Protein AF-A0A4Z1GSB2-F1 (afdb_monomer)

Secondary structure (DSSP, 8-state):
----EEEEEEETTEEEEEEE-S---TTTSSHHHHHHHHT--HHHHHHHHHHHHT-----TTPPPPHHHHHHHHHTT-S---S--------

Nearest PDB structures (foldseek):
  8i9p-assembly1_LT  TM=2.874E-01  e=8.245E+00  Thermochaetoides thermophila DSM 1495
  5juo-assembly1_Y  TM=2.588E-01  e=7.248E+00  Saccharomyces cerevisiae
  6gaw-assembly1_Bf  TM=1.929E-01  e=8.245E+00  Sus scrofa

Foldseek 3Di:
DADWDWDWDCDPPDIDIDTGPHHDDPVPVCPVVVVVVVPDDPVVVVVVVVVVVVDDDDDPPDDDPPVVVVVCVVVVVDDPPPDPDDPPDD

Solvent-accessible surface area (backbone atoms only — not comparable to full-atom values): 5870 Å² total; per-residue (Å²): 138,54,53,57,35,76,47,74,46,74,57,92,90,45,80,46,75,45,83,39,78,52,50,46,45,76,78,63,61,45,43,66,56,53,52,51,61,72,67,51,52,81,78,47,49,58,55,51,52,53,52,60,72,71,54,82,85,73,63,91,84,59,83,74,56,67,69,58,54,50,52,41,42,75,71,62,74,49,71,85,71,90,63,95,66,75,90,81,76,133

Mean predicted aligned error: 13.02 Å

Organism: NCBI:txid278943

pLDDT: mean 73.19, std 14.92, range [30.08, 92.81]

Structure (mmCIF, N/CA/C/O backbone):
data_AF-A0A4Z1GSB2-F1
#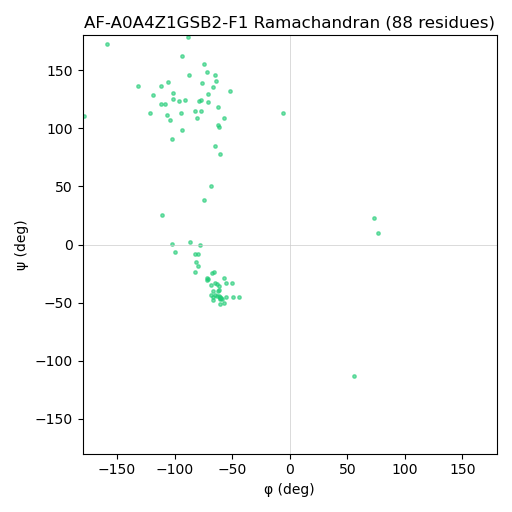
_entry.id   AF-A0A4Z1GSB2-F1
#
loop_
_atom_site.group_PDB
_atom_site.id
_atom_site.type_symbol
_atom_site.label_atom_id
_atom_site.label_alt_id
_atom_site.label_comp_id
_atom_site.label_asym_id
_atom_site.label_entity_id
_atom_site.label_seq_id
_atom_site.pdbx_PDB_ins_code
_atom_site.Cartn_x
_atom_site.Cartn_y
_atom_site.Cartn_z
_atom_site.occupancy
_atom_site.B_iso_or_equiv
_atom_site.auth_seq_id
_atom_site.auth_comp_id
_atom_site.auth_asym_id
_atom_site.auth_atom_id
_atom_site.pdbx_PDB_model_num
ATOM 1 N N . MET A 1 1 ? 20.921 -0.118 -1.639 1.00 52.44 1 MET A N 1
ATOM 2 C CA . MET A 1 1 ? 21.121 -0.887 -0.394 1.00 52.44 1 MET A CA 1
ATOM 3 C C . MET A 1 1 ? 20.145 -0.334 0.629 1.00 52.44 1 MET A C 1
ATOM 5 O O . MET A 1 1 ? 20.324 0.803 1.038 1.00 52.44 1 MET A O 1
ATOM 9 N N . GLY A 1 2 ? 19.058 -1.054 0.908 1.00 63.81 2 GLY A N 1
ATOM 10 C CA . GLY A 1 2 ? 18.084 -0.682 1.941 1.00 63.81 2 GLY A CA 1
ATOM 11 C C . GLY A 1 2 ? 18.416 -1.361 3.268 1.00 63.81 2 GLY A C 1
ATOM 12 O O . GLY A 1 2 ? 19.162 -2.339 3.277 1.00 63.81 2 GLY A O 1
ATOM 13 N N . THR A 1 3 ? 17.876 -0.861 4.379 1.00 70.00 3 THR A N 1
ATOM 14 C CA . THR A 1 3 ? 18.058 -1.511 5.688 1.00 70.00 3 THR A CA 1
ATOM 15 C C . THR A 1 3 ? 17.048 -2.639 5.832 1.00 70.00 3 THR A C 1
ATOM 17 O O . THR A 1 3 ? 15.857 -2.364 5.896 1.00 70.00 3 THR A O 1
ATOM 20 N N . SER A 1 4 ? 17.488 -3.894 5.913 1.00 75.12 4 SER A N 1
ATOM 21 C CA . SER A 1 4 ? 16.585 -5.009 6.225 1.00 75.12 4 SER A CA 1
ATOM 22 C C . SER A 1 4 ? 16.015 -4.875 7.639 1.00 75.12 4 SER A C 1
ATOM 24 O O . SER A 1 4 ? 16.730 -4.444 8.547 1.00 75.12 4 SER A O 1
ATOM 26 N N . GLY A 1 5 ? 14.775 -5.300 7.862 1.00 77.06 5 GLY A N 1
ATOM 27 C CA . GLY A 1 5 ? 14.126 -5.167 9.164 1.00 77.06 5 GLY A CA 1
ATOM 28 C C . GLY A 1 5 ? 12.962 -6.127 9.372 1.00 77.06 5 GLY A C 1
ATOM 29 O O . GLY A 1 5 ? 12.541 -6.846 8.470 1.00 77.06 5 GLY A O 1
ATOM 30 N N . ILE A 1 6 ? 12.441 -6.147 10.598 1.00 78.19 6 ILE A N 1
ATOM 31 C CA . ILE A 1 6 ? 11.224 -6.888 10.940 1.00 78.19 6 ILE A CA 1
ATOM 32 C C . ILE A 1 6 ? 10.053 -5.916 10.876 1.00 78.19 6 ILE A C 1
ATOM 34 O O . ILE A 1 6 ? 10.043 -4.906 11.578 1.00 78.19 6 ILE A O 1
ATOM 38 N N . ILE A 1 7 ? 9.052 -6.248 10.067 1.00 74.12 7 ILE A N 1
ATOM 39 C CA . ILE A 1 7 ? 7.803 -5.498 9.985 1.00 74.12 7 ILE A CA 1
ATOM 40 C C . ILE A 1 7 ? 6.751 -6.251 10.781 1.00 74.12 7 ILE A C 1
ATOM 42 O O . ILE A 1 7 ? 6.512 -7.436 10.544 1.00 74.12 7 ILE A O 1
ATOM 46 N N . VAL A 1 8 ? 6.117 -5.566 11.727 1.00 73.25 8 VAL A N 1
ATOM 47 C CA . VAL A 1 8 ? 5.032 -6.128 12.530 1.00 73.25 8 VAL A CA 1
ATOM 48 C C . VAL A 1 8 ? 3.738 -5.422 12.164 1.00 73.25 8 VAL A C 1
ATOM 50 O O . VAL A 1 8 ? 3.611 -4.212 12.328 1.00 73.25 8 VAL A O 1
ATOM 53 N N . PHE A 1 9 ? 2.764 -6.193 11.698 1.00 74.38 9 PHE A N 1
ATOM 54 C CA . PHE A 1 9 ? 1.416 -5.732 11.409 1.00 74.38 9 PHE A CA 1
ATOM 55 C C . PHE A 1 9 ? 0.462 -6.241 12.488 1.00 74.38 9 PHE A C 1
ATOM 57 O O . PHE A 1 9 ? 0.547 -7.394 12.921 1.00 74.38 9 PHE A O 1
ATOM 64 N N . VAL A 1 10 ? -0.470 -5.387 12.907 1.00 77.25 10 VAL A N 1
ATOM 65 C CA . VAL A 1 10 ? -1.617 -5.789 13.725 1.00 77.25 10 VAL A CA 1
ATOM 66 C C . VAL A 1 10 ? -2.826 -5.822 12.804 1.00 77.25 10 VAL A C 1
ATOM 68 O O . VAL A 1 10 ? -3.300 -4.779 12.360 1.00 77.25 10 VAL A O 1
ATOM 71 N N . LEU A 1 11 ? -3.279 -7.026 12.472 1.00 73.50 11 LEU A N 1
ATOM 72 C CA . LEU A 1 11 ? -4.475 -7.251 11.673 1.00 73.50 11 LEU A CA 1
ATOM 73 C C . LEU A 1 11 ? -5.550 -7.765 12.622 1.00 73.50 11 LEU A C 1
ATOM 75 O O . LEU A 1 11 ? -5.422 -8.859 13.174 1.00 73.50 11 LEU A O 1
ATOM 79 N N . GLU A 1 12 ? -6.573 -6.942 12.847 1.00 76.94 12 GLU A N 1
ATOM 80 C CA . GLU A 1 12 ? -7.608 -7.185 13.856 1.00 76.94 12 GLU A CA 1
ATOM 81 C C . GLU A 1 12 ? -6.998 -7.387 15.258 1.00 76.94 12 GLU A C 1
ATOM 83 O O . GLU A 1 12 ? -6.425 -6.460 15.828 1.00 76.94 12 GLU A O 1
ATOM 88 N N . THR A 1 13 ? -7.097 -8.598 15.816 1.00 80.31 13 THR A N 1
ATOM 89 C CA . THR A 1 13 ? -6.516 -8.994 17.110 1.00 80.31 13 THR A CA 1
ATOM 90 C C . THR A 1 13 ? -5.239 -9.826 16.966 1.00 80.31 13 THR A C 1
ATOM 92 O O . THR A 1 13 ? -4.636 -10.212 17.968 1.00 80.31 13 THR A O 1
ATOM 95 N N . GLN A 1 14 ? -4.786 -10.090 15.737 1.00 76.75 14 GLN A N 1
ATOM 96 C CA . GLN A 1 14 ? -3.600 -10.897 15.468 1.00 76.75 14 GLN A CA 1
ATOM 97 C C . GLN A 1 14 ? -2.389 -10.024 15.142 1.00 76.75 14 GLN A C 1
ATOM 99 O O . GLN A 1 14 ? -2.427 -9.152 14.274 1.00 76.75 14 GLN A O 1
ATOM 104 N N . ARG A 1 15 ? -1.269 -10.308 15.811 1.00 81.00 15 ARG A N 1
ATOM 105 C CA . ARG A 1 15 ? 0.039 -9.742 15.465 1.00 81.00 15 ARG A CA 1
ATOM 106 C C . ARG A 1 15 ? 0.736 -10.678 14.490 1.00 81.00 15 ARG A C 1
ATOM 108 O O . ARG A 1 15 ? 0.924 -11.852 14.797 1.00 81.00 15 ARG A O 1
ATOM 115 N N . ARG A 1 16 ? 1.132 -10.160 13.330 1.00 81.31 16 ARG A N 1
ATOM 116 C CA . ARG A 1 16 ? 1.937 -10.881 12.339 1.00 81.31 16 ARG A CA 1
ATOM 117 C C . ARG A 1 16 ? 3.249 -10.143 12.144 1.00 81.31 16 ARG A C 1
ATOM 119 O O . ARG A 1 16 ? 3.240 -8.941 11.909 1.00 81.31 16 ARG A O 1
ATOM 126 N N . ALA A 1 17 ? 4.360 -10.858 12.254 1.00 79.75 17 ALA A N 1
ATOM 127 C CA . ALA A 1 17 ? 5.690 -10.324 12.001 1.00 79.75 17 ALA A CA 1
ATOM 128 C C . ALA A 1 17 ? 6.265 -10.982 10.747 1.00 79.75 17 ALA A C 1
ATOM 130 O O . ALA A 1 17 ? 6.142 -12.194 10.578 1.00 79.75 17 ALA A O 1
ATOM 131 N N . VAL A 1 18 ? 6.881 -10.187 9.878 1.00 77.62 18 VAL A N 1
ATOM 132 C CA . VAL A 1 18 ? 7.532 -10.655 8.653 1.00 77.62 18 VAL A CA 1
ATOM 133 C C . VAL A 1 18 ? 8.915 -10.023 8.576 1.00 77.62 18 VAL A C 1
ATOM 135 O O . VAL A 1 18 ? 9.078 -8.833 8.850 1.00 77.62 18 VAL A O 1
ATOM 138 N N . TYR A 1 19 ? 9.919 -10.819 8.220 1.00 77.94 19 TYR A N 1
ATOM 139 C CA . TYR A 1 19 ? 11.245 -10.302 7.904 1.00 77.94 19 TYR A CA 1
ATOM 140 C C . TYR A 1 19 ? 11.240 -9.733 6.480 1.00 77.94 19 TYR A C 1
ATOM 142 O O . TYR A 1 19 ? 10.887 -10.435 5.535 1.00 77.94 19 TYR A O 1
ATOM 150 N N . SER A 1 20 ? 11.617 -8.464 6.337 1.00 73.81 20 SER A N 1
ATOM 151 C CA . SER A 1 20 ? 11.752 -7.777 5.056 1.00 73.81 20 SER A CA 1
ATOM 152 C C . SER A 1 20 ? 13.226 -7.563 4.750 1.00 73.81 20 SER A C 1
ATOM 154 O O . SER A 1 20 ? 13.956 -6.917 5.505 1.00 73.81 20 SER A O 1
ATOM 156 N N . HIS A 1 21 ? 13.660 -8.108 3.618 1.00 68.75 21 HIS A N 1
ATOM 157 C CA . HIS A 1 21 ? 15.030 -7.953 3.144 1.00 68.75 21 HIS A CA 1
ATOM 158 C C . HIS A 1 21 ? 15.258 -6.614 2.417 1.00 68.75 21 HIS A C 1
ATOM 160 O O . HIS A 1 21 ? 16.395 -6.185 2.234 1.00 68.75 21 HIS A O 1
ATOM 166 N N . PHE A 1 22 ? 14.174 -5.933 2.038 1.00 66.94 22 PHE A N 1
ATOM 167 C CA . PHE A 1 22 ? 14.195 -4.627 1.382 1.00 66.94 22 PHE A CA 1
ATOM 168 C C . PHE A 1 22 ? 14.203 -3.476 2.400 1.00 66.94 22 PHE A C 1
ATOM 170 O O . PHE A 1 22 ? 14.183 -3.701 3.611 1.00 66.94 22 PHE A O 1
ATOM 177 N N . ASP A 1 23 ? 14.250 -2.233 1.908 1.00 70.94 23 ASP A N 1
ATOM 178 C CA . ASP A 1 23 ? 14.356 -1.038 2.747 1.00 70.94 23 ASP A CA 1
ATOM 179 C C . ASP A 1 23 ? 13.214 -0.936 3.771 1.00 70.94 23 ASP A C 1
ATOM 181 O O . ASP A 1 23 ? 12.060 -0.694 3.432 1.00 70.94 23 ASP A O 1
ATOM 185 N N . SER A 1 24 ? 13.564 -1.156 5.035 1.00 73.00 24 SER A N 1
ATOM 186 C CA . SER A 1 24 ? 12.663 -1.275 6.178 1.00 73.00 24 SER A CA 1
ATOM 187 C C . SER A 1 24 ? 12.796 -0.087 7.131 1.00 73.00 24 SER A C 1
ATOM 189 O O . SER A 1 24 ? 12.513 -0.207 8.324 1.00 73.00 24 SER A O 1
ATOM 191 N N . HIS A 1 25 ? 13.241 1.074 6.641 1.00 74.62 25 HIS A N 1
ATOM 192 C CA . HIS A 1 25 ? 13.146 2.295 7.434 1.00 74.62 25 HIS A CA 1
ATOM 193 C C . HIS A 1 25 ? 11.669 2.626 7.685 1.00 74.62 25 HIS A C 1
ATOM 195 O O . HIS A 1 25 ? 10.858 2.520 6.768 1.00 74.62 25 HIS A O 1
ATOM 201 N N . PRO A 1 26 ? 11.287 3.097 8.886 1.00 68.44 26 PRO A N 1
ATOM 202 C CA . PRO A 1 26 ? 9.901 3.469 9.180 1.00 68.44 26 PRO A CA 1
ATOM 203 C C . PRO A 1 26 ? 9.267 4.414 8.148 1.00 68.44 26 PRO A C 1
ATOM 205 O O . PRO A 1 26 ? 8.078 4.302 7.865 1.00 68.44 26 PRO A O 1
ATOM 208 N N . SER A 1 27 ? 10.065 5.303 7.550 1.00 72.00 27 SER A N 1
ATOM 209 C CA . SER A 1 27 ? 9.640 6.215 6.485 1.00 72.00 27 SER A CA 1
ATOM 210 C C . SER A 1 27 ? 9.381 5.534 5.135 1.00 72.00 27 SER A C 1
ATOM 212 O O . SER A 1 27 ? 8.547 6.012 4.373 1.00 72.00 27 SER A O 1
ATOM 214 N N . SER A 1 28 ? 10.058 4.423 4.828 1.00 68.12 28 SER A N 1
ATOM 215 C CA . SER A 1 28 ? 9.888 3.645 3.590 1.00 68.12 28 SER A CA 1
ATOM 216 C C . SER A 1 28 ? 9.002 2.404 3.755 1.00 68.12 28 SER A C 1
ATOM 218 O O . SER A 1 28 ? 8.581 1.815 2.762 1.00 68.12 28 SER A O 1
ATOM 220 N N . LEU A 1 29 ? 8.598 2.072 4.987 1.00 69.38 29 LEU A N 1
ATOM 221 C CA . LEU A 1 29 ? 7.689 0.972 5.343 1.00 69.38 29 LEU A CA 1
ATOM 222 C C . LEU A 1 29 ? 6.207 1.245 5.020 1.00 69.38 29 LEU A C 1
ATOM 224 O O . LEU A 1 29 ? 5.302 0.884 5.772 1.00 69.38 29 LEU A O 1
ATOM 228 N N . GLY A 1 30 ? 5.936 1.897 3.891 1.00 68.56 30 GLY A N 1
ATOM 229 C CA . GLY A 1 30 ? 4.570 2.169 3.449 1.00 68.56 30 GLY A CA 1
ATOM 230 C C . GLY A 1 30 ? 3.865 3.260 4.254 1.00 68.56 30 GLY A C 1
ATOM 231 O O . GLY A 1 30 ? 2.636 3.312 4.238 1.00 68.56 30 GLY A O 1
ATOM 232 N N . GLN A 1 31 ? 4.610 4.154 4.919 1.00 74.31 31 GLN A N 1
ATOM 233 C CA . GLN A 1 31 ? 4.052 5.324 5.608 1.00 74.31 31 GLN A CA 1
ATOM 234 C C . GLN A 1 31 ? 3.092 6.101 4.696 1.00 74.31 31 GLN A C 1
ATOM 236 O O . GLN A 1 31 ? 1.990 6.449 5.116 1.00 74.31 31 GLN A O 1
ATOM 241 N N . ASP A 1 32 ? 3.480 6.325 3.440 1.00 74.06 32 ASP A N 1
ATOM 242 C CA . ASP A 1 32 ? 2.651 7.039 2.468 1.00 74.06 32 ASP A CA 1
ATOM 243 C C . ASP A 1 32 ? 1.402 6.250 2.064 1.00 74.06 32 ASP A C 1
ATOM 245 O O . ASP A 1 32 ? 0.339 6.840 1.887 1.00 74.06 32 ASP A O 1
ATOM 249 N N . ILE A 1 33 ? 1.490 4.917 1.991 1.00 74.75 33 ILE A N 1
ATOM 250 C CA . ILE A 1 33 ? 0.341 4.041 1.718 1.00 74.75 33 ILE A CA 1
ATOM 251 C C . ILE A 1 33 ? -0.648 4.111 2.882 1.00 74.75 33 ILE A C 1
ATOM 253 O O . ILE A 1 33 ? -1.840 4.331 2.674 1.00 74.75 33 ILE A O 1
ATOM 257 N N . VAL A 1 34 ? -0.164 3.985 4.119 1.00 77.25 34 VAL A N 1
ATOM 258 C CA . VAL A 1 34 ? -0.997 4.105 5.322 1.00 77.25 34 VAL A CA 1
ATOM 259 C C . VAL A 1 34 ? -1.624 5.495 5.391 1.00 77.25 34 VAL A C 1
ATOM 261 O O . VAL A 1 34 ? -2.826 5.618 5.613 1.00 77.25 34 VAL A O 1
ATOM 264 N N . ARG A 1 35 ? -0.845 6.552 5.136 1.00 80.81 35 ARG A N 1
ATOM 265 C CA . ARG A 1 35 ? -1.336 7.935 5.119 1.00 80.81 35 ARG A CA 1
ATOM 266 C C . ARG A 1 35 ? -2.394 8.154 4.040 1.00 80.81 35 ARG A C 1
ATOM 268 O O . ARG A 1 35 ? -3.385 8.831 4.303 1.00 80.81 35 ARG A O 1
ATOM 275 N N . PHE A 1 36 ? -2.210 7.568 2.859 1.00 82.44 36 PHE A N 1
ATOM 276 C CA . PHE A 1 36 ? -3.197 7.579 1.784 1.00 82.44 36 PHE A CA 1
ATOM 277 C C . PHE A 1 36 ? -4.499 6.906 2.225 1.00 82.44 36 PHE A C 1
ATOM 279 O O . PHE A 1 36 ? -5.552 7.531 2.132 1.00 82.44 36 PHE A O 1
ATOM 286 N N . ILE A 1 37 ? -4.426 5.684 2.767 1.00 81.00 37 ILE A N 1
ATOM 287 C CA . ILE A 1 37 ? -5.594 4.917 3.231 1.00 81.00 37 ILE A CA 1
ATOM 288 C C . ILE A 1 37 ? -6.344 5.675 4.333 1.00 81.00 37 ILE A C 1
ATOM 290 O O . ILE A 1 37 ? -7.565 5.803 4.267 1.00 81.00 37 ILE A O 1
ATOM 294 N N . LEU A 1 38 ? -5.627 6.223 5.320 1.00 83.44 38 LEU A N 1
ATOM 295 C CA . LEU A 1 38 ? -6.215 7.010 6.410 1.00 83.44 38 LEU A CA 1
ATOM 296 C C . LEU A 1 38 ? -6.834 8.333 5.928 1.00 83.44 38 LEU A C 1
ATOM 298 O O . LEU A 1 38 ? -7.720 8.868 6.588 1.00 83.44 38 LEU A O 1
ATOM 302 N N . GLY A 1 39 ? -6.385 8.862 4.788 1.00 87.88 39 GLY A N 1
ATOM 303 C CA . GLY A 1 39 ? -6.949 10.057 4.160 1.00 87.88 39 GLY A CA 1
ATOM 304 C C . GLY A 1 39 ? -8.241 9.811 3.370 1.00 87.88 39 GLY A C 1
ATOM 305 O O . GLY A 1 39 ? -8.866 10.774 2.919 1.00 87.88 39 GLY A O 1
ATOM 306 N N . LEU A 1 40 ? -8.655 8.554 3.180 1.00 88.88 40 LEU A N 1
ATOM 307 C CA . LEU A 1 40 ? -9.857 8.219 2.420 1.00 88.88 40 LEU A CA 1
ATOM 308 C C . LEU A 1 40 ? -11.133 8.489 3.223 1.00 88.88 40 LEU A C 1
ATOM 310 O O . LEU A 1 40 ? -11.260 8.167 4.403 1.00 88.88 40 LEU A O 1
ATOM 314 N N . LYS A 1 41 ? -12.142 9.034 2.545 1.00 92.81 41 LYS A N 1
ATOM 315 C CA . LYS A 1 41 ? -13.501 9.154 3.085 1.00 92.81 41 LYS A CA 1
ATOM 316 C C . LYS A 1 41 ? -14.194 7.783 3.083 1.00 92.81 41 LYS A C 1
ATOM 318 O O . LYS A 1 41 ? -13.929 6.987 2.184 1.00 92.81 41 LYS A O 1
ATOM 323 N N . PRO A 1 42 ? -15.195 7.548 3.956 1.00 86.88 42 PRO A N 1
ATOM 324 C CA . PRO A 1 42 ? -15.985 6.310 3.995 1.00 86.88 42 PRO A CA 1
ATOM 325 C C . PRO A 1 42 ? -16.433 5.786 2.617 1.00 86.88 42 PRO A C 1
ATOM 327 O O . PRO A 1 42 ? -16.247 4.619 2.293 1.00 86.88 42 PRO A O 1
ATOM 330 N N . LYS A 1 43 ? -16.938 6.678 1.752 1.00 89.12 43 LYS A N 1
ATOM 331 C CA . LYS A 1 43 ? -17.395 6.336 0.391 1.00 89.12 43 LYS A CA 1
ATOM 332 C C . LYS A 1 43 ? -16.265 5.915 -0.561 1.00 89.12 43 LYS A C 1
ATOM 334 O O . LYS A 1 43 ? -16.519 5.231 -1.545 1.00 89.12 43 LYS A O 1
ATOM 339 N N . GLN A 1 4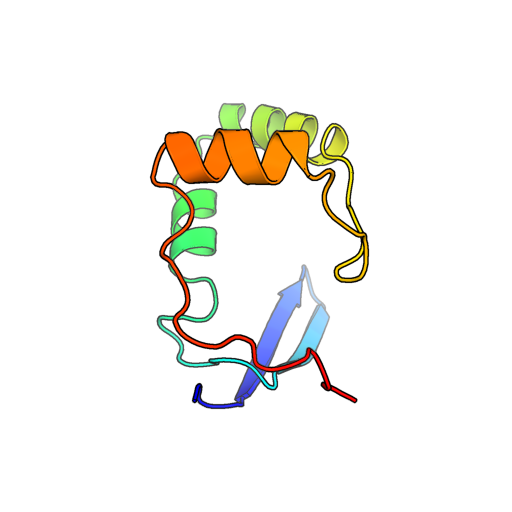4 ? -15.031 6.342 -0.302 1.00 89.50 44 GLN A N 1
ATOM 340 C CA . GLN A 1 44 ? -13.869 6.036 -1.139 1.00 89.50 44 GLN A CA 1
ATOM 341 C C . GLN A 1 44 ? -13.283 4.656 -0.830 1.00 89.50 44 GLN A C 1
ATOM 343 O O . GLN A 1 44 ? -12.683 4.063 -1.722 1.00 89.50 44 GLN A O 1
ATOM 348 N N . PHE A 1 45 ? -13.509 4.107 0.370 1.00 86.69 45 PHE A N 1
ATOM 349 C CA . PHE A 1 45 ? -13.078 2.743 0.690 1.00 86.69 45 PHE A CA 1
ATOM 350 C C . PHE A 1 45 ? -13.748 1.705 -0.208 1.00 86.69 45 PHE A C 1
ATOM 352 O O . PHE A 1 45 ? -13.056 0.847 -0.743 1.00 86.69 45 PHE A O 1
ATOM 359 N N . SER A 1 46 ? -15.061 1.809 -0.444 1.00 86.06 46 SER A N 1
ATOM 360 C CA . SER A 1 46 ? -15.767 0.878 -1.336 1.00 86.06 46 SER A CA 1
ATOM 361 C C . SER A 1 46 ? -15.233 0.940 -2.769 1.00 86.06 46 SER A C 1
ATOM 363 O O . SER A 1 46 ? -15.048 -0.097 -3.396 1.00 86.06 46 SER A O 1
ATOM 365 N N . ILE A 1 47 ? -14.913 2.142 -3.262 1.00 90.94 47 ILE A N 1
ATOM 366 C CA . ILE A 1 47 ? -14.335 2.335 -4.601 1.00 90.94 47 ILE A CA 1
ATOM 367 C C . ILE A 1 47 ? -12.930 1.731 -4.673 1.00 90.94 47 ILE A C 1
ATOM 369 O O . ILE A 1 47 ? -12.601 1.049 -5.641 1.00 90.94 47 ILE A O 1
ATOM 373 N N . MET A 1 48 ? -12.096 1.974 -3.658 1.00 87.56 48 MET A N 1
ATOM 374 C CA . MET A 1 48 ? -10.754 1.397 -3.581 1.00 87.56 48 MET A CA 1
ATOM 375 C C . MET A 1 48 ? -10.821 -0.130 -3.542 1.00 87.56 48 MET A C 1
ATOM 377 O O . MET A 1 48 ? -10.110 -0.783 -4.296 1.00 87.56 48 MET A O 1
ATOM 381 N N . HIS A 1 49 ? -11.700 -0.693 -2.710 1.00 86.69 4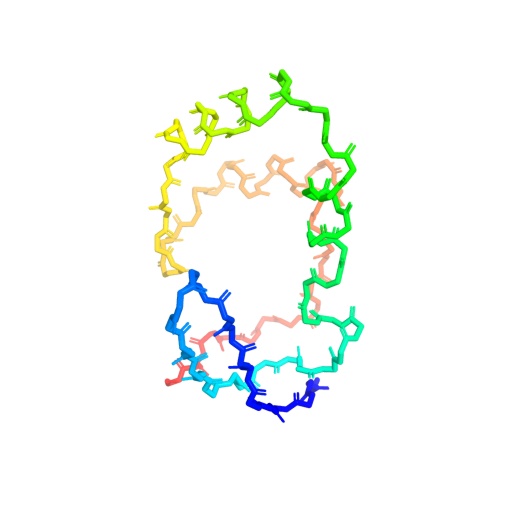9 HIS A N 1
ATOM 382 C CA . HIS A 1 49 ? -11.887 -2.135 -2.605 1.00 86.69 49 HIS A CA 1
ATOM 383 C C . HIS A 1 49 ? -12.332 -2.744 -3.937 1.00 86.69 49 HIS A C 1
ATOM 385 O O . HIS A 1 49 ? -11.744 -3.725 -4.372 1.00 86.69 49 HIS A O 1
ATOM 391 N N . GLN A 1 50 ? -13.314 -2.143 -4.615 1.00 90.06 50 GLN A N 1
ATOM 392 C CA . GLN A 1 50 ? -13.761 -2.618 -5.925 1.00 90.06 50 GLN A CA 1
ATOM 393 C C . GLN A 1 50 ? -12.613 -2.612 -6.943 1.00 90.06 50 GLN A C 1
ATOM 395 O O . GLN A 1 50 ? -12.351 -3.626 -7.575 1.00 90.06 50 GLN A O 1
ATOM 400 N N . ARG A 1 51 ? -11.851 -1.514 -7.020 1.00 88.94 51 ARG A N 1
ATOM 401 C CA . ARG A 1 51 ? -10.693 -1.430 -7.920 1.00 88.94 51 ARG A CA 1
ATOM 402 C C . ARG A 1 51 ? -9.613 -2.458 -7.602 1.00 88.94 51 ARG A C 1
ATOM 404 O O . ARG A 1 51 ? -8.988 -2.949 -8.526 1.00 88.94 51 ARG A O 1
ATOM 411 N N . LEU A 1 52 ? -9.382 -2.776 -6.327 1.00 84.69 52 LEU A N 1
ATOM 412 C CA . LEU A 1 52 ? -8.419 -3.806 -5.925 1.00 84.69 52 LEU A CA 1
ATOM 413 C C . LEU A 1 52 ? -8.830 -5.208 -6.394 1.00 84.69 52 LEU A C 1
ATOM 415 O O . LEU A 1 52 ? -7.955 -6.008 -6.707 1.00 84.69 52 LEU A O 1
ATOM 419 N N . GLN A 1 53 ? -10.133 -5.497 -6.452 1.00 86.81 53 GLN A N 1
ATOM 420 C CA . GLN A 1 53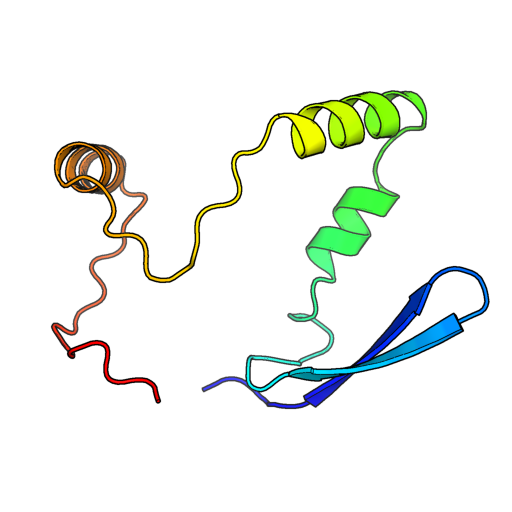 ? -10.650 -6.761 -6.992 1.00 86.81 53 GLN A CA 1
ATOM 421 C C . GLN A 1 53 ? -10.480 -6.844 -8.517 1.00 86.81 53 GLN A C 1
ATOM 423 O O . GLN A 1 53 ? -10.293 -7.932 -9.050 1.00 86.81 53 GLN A O 1
ATOM 428 N N . ASP A 1 54 ? -10.500 -5.699 -9.203 1.00 89.31 54 ASP A N 1
ATOM 429 C CA . ASP A 1 54 ? -10.326 -5.611 -10.658 1.00 89.31 54 ASP A CA 1
ATOM 430 C C . ASP A 1 54 ? -8.845 -5.630 -11.095 1.00 89.31 54 ASP A C 1
ATOM 432 O O . ASP A 1 54 ? -8.552 -5.685 -12.291 1.00 89.31 54 ASP A O 1
ATOM 436 N N . ILE A 1 55 ? -7.893 -5.548 -10.155 1.00 86.81 55 ILE A N 1
ATOM 437 C CA . ILE A 1 55 ? -6.460 -5.599 -10.470 1.00 86.81 55 ILE A CA 1
ATOM 438 C C . ILE A 1 55 ? -6.045 -7.041 -10.758 1.00 86.81 55 ILE A C 1
ATOM 440 O O . ILE A 1 55 ? -6.168 -7.932 -9.918 1.00 86.81 55 ILE A O 1
ATOM 444 N N . GLU A 1 56 ? -5.459 -7.242 -11.934 1.00 82.88 56 GLU A N 1
ATOM 445 C CA . GLU A 1 56 ? -4.754 -8.472 -12.265 1.00 82.88 56 GLU A CA 1
ATOM 446 C C . GLU A 1 56 ? -3.373 -8.479 -11.594 1.00 82.88 56 GLU A C 1
ATOM 448 O O . GLU A 1 56 ? -2.500 -7.659 -11.892 1.00 82.88 56 GLU A O 1
ATOM 453 N N . TRP A 1 57 ? -3.175 -9.412 -10.662 1.00 79.38 57 TRP A N 1
ATOM 454 C CA . TRP A 1 57 ? -1.900 -9.599 -9.976 1.00 79.38 57 TRP A CA 1
ATOM 455 C C . TRP A 1 57 ? -0.953 -10.411 -10.856 1.00 79.38 57 TRP A C 1
ATOM 457 O O . TRP A 1 57 ? -1.128 -11.615 -11.042 1.00 79.38 57 TRP A O 1
ATOM 467 N N . VAL A 1 58 ? 0.074 -9.754 -11.385 1.00 75.00 58 VAL A N 1
ATOM 468 C CA . VAL A 1 58 ? 1.130 -10.411 -12.160 1.00 75.00 58 VAL A CA 1
ATOM 469 C C . VAL A 1 58 ? 2.240 -10.912 -11.239 1.00 75.00 58 VAL A C 1
ATOM 471 O O . VAL A 1 58 ? 2.544 -10.294 -10.217 1.00 75.00 58 VAL A O 1
ATOM 474 N N . LYS A 1 59 ? 2.864 -12.043 -11.590 1.00 75.69 59 LYS A N 1
ATOM 475 C CA . LYS A 1 59 ? 4.068 -12.502 -10.883 1.00 75.69 59 LYS A CA 1
ATOM 476 C C . LYS A 1 59 ? 5.243 -11.599 -11.253 1.00 75.69 59 LYS A C 1
ATOM 478 O O . LYS A 1 59 ? 5.336 -11.134 -12.384 1.00 75.69 59 LYS A O 1
ATOM 483 N N . GLU A 1 60 ? 6.167 -11.421 -10.319 1.00 62.47 60 GLU A N 1
ATOM 484 C CA . GLU A 1 60 ? 7.380 -10.618 -10.519 1.00 62.47 60 GLU A CA 1
ATOM 485 C C . GLU A 1 60 ? 8.232 -11.104 -11.705 1.00 62.47 60 GLU A C 1
ATOM 487 O O . GLU A 1 60 ? 8.873 -10.311 -12.384 1.00 62.47 60 GLU A O 1
ATOM 492 N N . THR A 1 61 ? 8.177 -12.403 -12.007 1.00 70.69 61 THR A N 1
ATOM 493 C CA . THR A 1 61 ? 8.930 -13.036 -13.097 1.00 70.69 61 THR A CA 1
ATOM 494 C C . THR A 1 61 ? 8.235 -12.989 -14.460 1.00 70.69 61 THR A C 1
ATOM 496 O O . THR A 1 61 ? 8.750 -13.561 -15.419 1.00 70.69 61 THR A O 1
ATOM 499 N N . VAL A 1 62 ? 7.059 -12.361 -14.577 1.00 75.62 62 VAL A N 1
ATOM 500 C CA . VAL A 1 62 ? 6.353 -12.277 -15.863 1.00 75.62 62 VAL A CA 1
ATOM 501 C C . VAL A 1 62 ? 7.099 -11.326 -16.794 1.00 75.62 62 VAL A C 1
ATOM 503 O O . VAL A 1 62 ? 7.279 -10.147 -16.489 1.00 75.62 62 VAL A O 1
ATOM 506 N N . GLU A 1 63 ? 7.495 -11.829 -17.964 1.00 75.81 63 GLU A N 1
ATOM 507 C CA . GLU A 1 63 ? 8.067 -10.990 -19.013 1.00 75.81 63 GLU A CA 1
ATOM 508 C C . GLU A 1 63 ? 7.042 -9.950 -19.479 1.00 75.81 63 GLU A C 1
ATOM 510 O O . GLU A 1 63 ? 5.974 -10.274 -20.002 1.00 75.81 63 GLU A O 1
ATOM 515 N N . VAL A 1 64 ? 7.372 -8.671 -19.299 1.00 76.62 64 VAL A N 1
ATOM 516 C CA . VAL A 1 64 ? 6.518 -7.573 -19.757 1.00 76.62 64 VAL A CA 1
ATOM 517 C C . VAL A 1 64 ? 6.559 -7.517 -21.289 1.00 76.62 64 VAL A C 1
ATOM 519 O O . VAL A 1 64 ? 7.656 -7.432 -21.849 1.00 76.62 64 VAL A O 1
ATOM 522 N N . PRO A 1 65 ? 5.411 -7.474 -21.991 1.00 83.25 65 PRO A N 1
ATOM 523 C CA . PRO A 1 65 ? 5.379 -7.329 -23.443 1.00 83.25 65 PRO A CA 1
ATOM 524 C C . PRO A 1 65 ? 6.209 -6.131 -23.925 1.00 83.25 65 PRO A C 1
ATOM 526 O O . PRO A 1 65 ? 6.070 -5.017 -23.408 1.00 83.25 65 PRO A O 1
ATOM 529 N N . LYS A 1 66 ? 7.055 -6.342 -24.941 1.00 82.50 66 LYS A N 1
ATOM 530 C CA . LYS A 1 66 ? 7.997 -5.326 -25.457 1.00 82.50 66 LYS A CA 1
ATOM 531 C C . LYS A 1 66 ? 7.300 -4.028 -25.878 1.00 82.50 66 LYS A C 1
ATOM 533 O O . LYS A 1 66 ? 7.840 -2.942 -25.669 1.00 82.50 66 LYS A O 1
ATOM 538 N N . ASP A 1 67 ? 6.076 -4.128 -26.386 1.00 84.88 67 ASP A N 1
ATOM 539 C CA . ASP A 1 67 ? 5.277 -2.980 -26.823 1.00 84.88 67 ASP A CA 1
ATOM 540 C C . ASP A 1 67 ? 4.880 -2.073 -25.650 1.00 84.88 67 ASP A C 1
ATOM 542 O O . ASP A 1 67 ? 4.951 -0.843 -25.744 1.00 84.88 67 ASP A O 1
ATOM 546 N N . LEU A 1 68 ? 4.526 -2.671 -24.506 1.00 80.44 68 LEU A N 1
ATOM 547 C CA . LEU A 1 68 ? 4.238 -1.931 -23.278 1.00 80.44 68 LEU A CA 1
ATOM 548 C C . LEU A 1 68 ? 5.511 -1.297 -22.723 1.00 80.44 68 LEU A C 1
ATOM 550 O O . LEU A 1 68 ? 5.495 -0.110 -22.391 1.00 80.44 68 LEU A O 1
ATOM 554 N N . GLN A 1 69 ? 6.627 -2.034 -22.702 1.00 77.56 69 GLN A N 1
ATOM 555 C CA . GLN A 1 69 ? 7.919 -1.477 -22.289 1.00 77.56 69 GLN A CA 1
ATOM 556 C C . GLN A 1 69 ? 8.278 -0.233 -23.119 1.00 7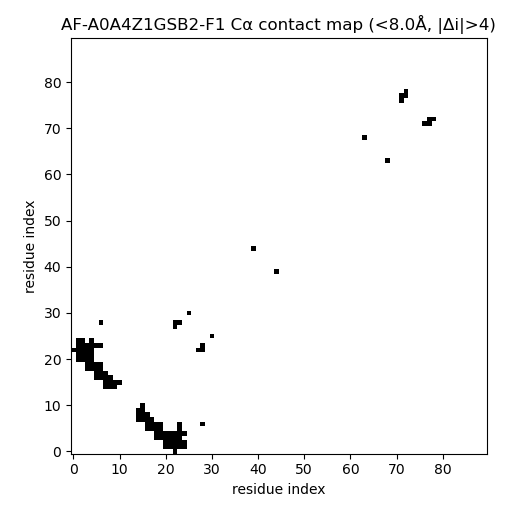7.56 69 GLN A C 1
ATOM 558 O O . GLN A 1 69 ? 8.647 0.804 -22.565 1.00 77.56 69 GLN A O 1
ATOM 563 N N . HIS A 1 70 ? 8.101 -0.298 -24.443 1.00 81.25 70 HIS A N 1
ATOM 564 C CA . HIS A 1 70 ? 8.376 0.823 -25.339 1.00 81.25 70 HIS A CA 1
ATOM 565 C C . HIS A 1 70 ? 7.440 2.017 -25.090 1.00 81.25 70 HIS A C 1
ATOM 567 O O . HIS A 1 70 ? 7.899 3.161 -25.016 1.00 81.25 70 HIS A O 1
ATOM 573 N N . LYS A 1 71 ? 6.138 1.763 -24.892 1.00 84.00 71 LYS A N 1
ATOM 574 C CA . LYS A 1 71 ? 5.140 2.796 -24.573 1.00 84.00 71 LYS A CA 1
ATOM 575 C C . LYS A 1 71 ? 5.511 3.567 -23.306 1.00 84.00 71 LYS A C 1
ATOM 577 O O . LYS A 1 71 ? 5.543 4.797 -23.325 1.00 84.00 71 LYS A O 1
ATOM 582 N N . TYR A 1 72 ? 5.814 2.863 -22.217 1.00 76.81 72 TYR A N 1
ATOM 583 C CA . TYR A 1 72 ? 6.153 3.499 -20.941 1.00 76.81 72 TYR A CA 1
ATOM 584 C C . TYR A 1 72 ? 7.531 4.170 -20.965 1.00 76.81 72 TYR A C 1
ATOM 586 O O . TYR A 1 72 ? 7.702 5.220 -20.341 1.00 76.81 72 TYR A O 1
ATOM 594 N N . ARG A 1 73 ? 8.481 3.646 -21.754 1.00 79.12 73 ARG A N 1
ATOM 595 C CA . ARG A 1 73 ? 9.767 4.310 -22.012 1.00 79.12 73 ARG A CA 1
ATOM 596 C C . ARG A 1 73 ? 9.588 5.647 -22.728 1.00 79.12 73 ARG A C 1
ATOM 598 O O . ARG A 1 73 ? 10.170 6.641 -22.303 1.00 79.12 73 ARG A O 1
ATOM 605 N N . LYS A 1 74 ? 8.732 5.709 -23.753 1.00 81.69 74 LYS A N 1
ATOM 606 C CA . LYS A 1 74 ? 8.418 6.958 -24.472 1.00 81.69 74 LYS A CA 1
ATOM 607 C C . LYS A 1 74 ? 7.751 8.009 -23.580 1.00 81.69 74 LYS A C 1
ATOM 609 O O . LYS A 1 74 ? 7.980 9.199 -23.760 1.00 81.69 74 LYS A O 1
ATOM 614 N N . LEU A 1 75 ? 6.941 7.573 -22.618 1.00 84.62 75 LEU A N 1
ATOM 615 C CA . LEU A 1 75 ? 6.264 8.448 -21.657 1.00 84.62 75 LEU A CA 1
ATOM 616 C C . LEU A 1 75 ? 7.180 8.940 -20.518 1.00 84.62 75 LEU A C 1
ATOM 618 O O . LEU A 1 75 ? 6.724 9.681 -19.654 1.00 84.62 75 LEU A O 1
ATOM 622 N N . GLY A 1 76 ? 8.455 8.535 -20.496 1.00 78.81 76 GLY A N 1
ATOM 623 C CA . GLY A 1 76 ? 9.417 8.953 -19.472 1.00 78.81 76 GLY A CA 1
ATOM 624 C C . GLY A 1 76 ? 9.249 8.252 -18.120 1.00 78.81 76 GLY A C 1
ATOM 625 O O . GLY A 1 76 ? 9.898 8.639 -17.153 1.00 78.81 76 GLY A O 1
ATOM 626 N N . TYR A 1 77 ? 8.410 7.211 -18.041 1.00 69.62 77 TYR A N 1
ATOM 627 C CA . TYR A 1 77 ? 8.201 6.437 -16.810 1.00 69.62 77 TYR A CA 1
ATOM 628 C C . TYR A 1 77 ? 9.307 5.413 -16.547 1.00 69.62 77 TYR A C 1
ATOM 630 O O . TYR A 1 77 ? 9.470 4.973 -15.412 1.00 69.62 77 TYR A O 1
ATOM 638 N N . SER A 1 78 ? 10.100 5.055 -17.561 1.00 60.41 78 SER A N 1
ATOM 639 C CA . SER A 1 78 ? 11.347 4.325 -17.340 1.00 60.4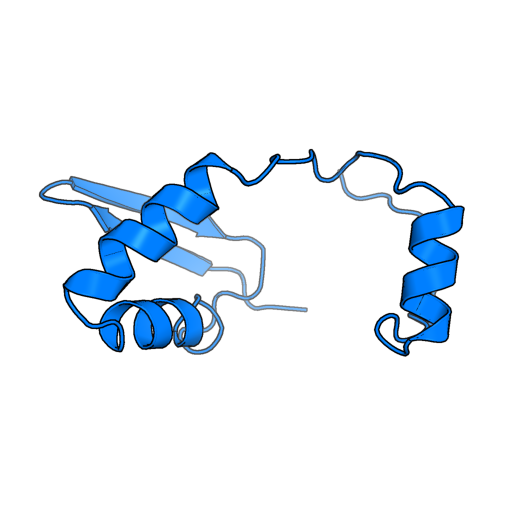1 78 SER A CA 1
ATOM 640 C C . SER A 1 78 ? 12.503 5.318 -17.251 1.00 60.41 78 SER A C 1
ATOM 642 O O . SER A 1 78 ? 12.881 5.918 -18.261 1.00 60.41 78 SER A O 1
ATOM 644 N N . LYS A 1 79 ? 13.124 5.454 -16.077 1.00 54.56 79 LYS A N 1
ATOM 645 C CA . LYS A 1 79 ? 14.516 5.912 -16.050 1.00 54.56 79 LYS A CA 1
ATOM 646 C C . LYS A 1 79 ? 15.356 4.809 -16.702 1.00 54.56 79 LYS A C 1
ATOM 648 O O . LYS A 1 79 ? 15.108 3.643 -16.397 1.00 54.56 79 LYS A O 1
ATOM 653 N N . PRO A 1 80 ? 16.310 5.118 -17.593 1.00 47.38 80 PRO A N 1
ATOM 654 C CA . PRO A 1 80 ? 17.307 4.134 -17.972 1.00 47.38 80 PRO A CA 1
ATOM 655 C C . PRO A 1 80 ? 18.075 3.787 -16.696 1.00 47.38 80 PRO A C 1
ATOM 657 O O . PRO A 1 80 ? 18.893 4.572 -16.221 1.00 47.38 80 PRO A O 1
ATOM 660 N N . SER A 1 81 ? 17.753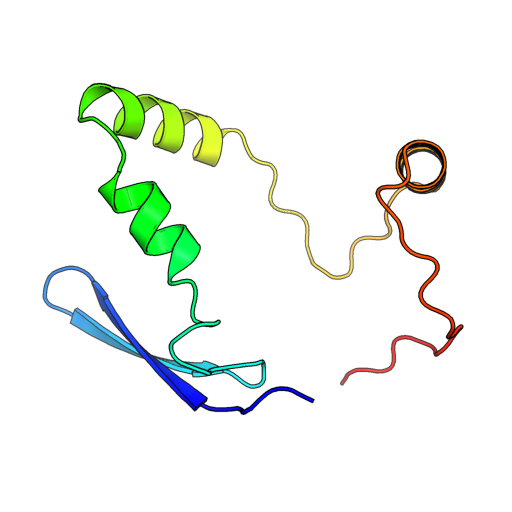 2.652 -16.079 1.00 47.84 81 SER A N 1
ATOM 661 C CA . SER A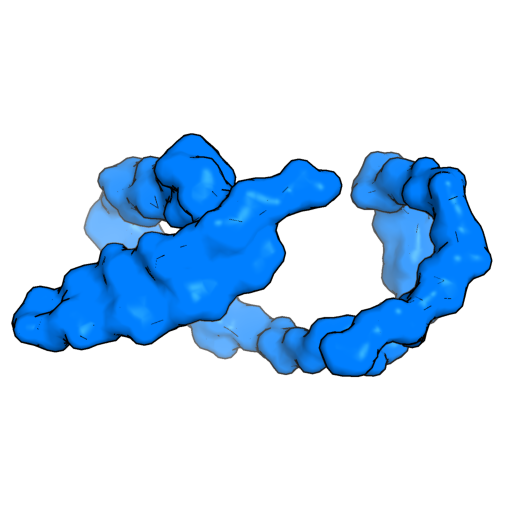 1 81 ? 18.670 2.029 -15.142 1.00 47.84 81 SER A CA 1
ATOM 662 C C . SER A 1 81 ? 19.893 1.683 -15.976 1.00 47.84 81 SER A C 1
ATOM 664 O O . SER A 1 81 ? 19.847 0.779 -16.810 1.00 47.84 81 SER A O 1
ATOM 666 N N . GLY A 1 82 ? 20.947 2.484 -15.846 1.00 41.62 82 GLY A N 1
ATOM 667 C CA . GLY A 1 82 ? 22.257 2.117 -16.347 1.00 41.62 82 GLY A CA 1
ATOM 668 C C . GLY A 1 82 ? 22.731 0.911 -15.556 1.00 41.62 82 GLY A C 1
ATOM 669 O O . GLY A 1 82 ? 23.357 1.082 -14.524 1.00 41.62 82 GLY A O 1
ATOM 670 N N . ASP A 1 83 ? 22.325 -0.277 -15.983 1.00 38.69 83 ASP A N 1
ATOM 671 C CA . ASP A 1 83 ? 23.044 -1.534 -15.818 1.00 38.69 83 ASP A CA 1
ATOM 672 C C . ASP A 1 83 ? 22.222 -2.638 -16.490 1.00 38.69 83 ASP A C 1
ATOM 674 O O . ASP A 1 83 ? 21.163 -3.042 -16.012 1.00 38.69 83 ASP A O 1
ATOM 678 N N . GLU A 1 84 ? 22.753 -3.150 -17.597 1.00 42.12 84 GLU A N 1
ATOM 679 C CA . GLU A 1 84 ? 22.450 -4.470 -18.152 1.00 42.12 84 GLU A CA 1
ATOM 680 C C . GLU A 1 84 ? 23.002 -5.565 -17.222 1.00 42.12 84 GLU A C 1
ATOM 682 O O . GLU A 1 84 ? 23.740 -6.450 -17.647 1.00 42.12 84 GLU A O 1
ATOM 687 N N . ARG A 1 85 ? 22.714 -5.500 -15.919 1.00 38.91 85 ARG A N 1
ATOM 688 C CA . ARG A 1 85 ? 23.057 -6.595 -15.016 1.00 38.91 85 ARG A CA 1
ATOM 689 C C . ARG A 1 85 ? 21.860 -7.503 -14.907 1.00 38.91 85 ARG A C 1
ATOM 691 O O . ARG A 1 85 ? 20.899 -7.211 -14.201 1.00 38.91 85 ARG A O 1
ATOM 698 N N . GLU A 1 86 ? 21.964 -8.562 -15.703 1.00 40.06 86 GLU A N 1
ATOM 699 C CA . GLU A 1 86 ? 21.405 -9.886 -15.476 1.00 40.06 86 GLU A CA 1
ATOM 700 C C . GLU A 1 86 ? 20.756 -10.014 -14.098 1.00 40.06 86 GLU A C 1
ATOM 702 O O . GLU A 1 86 ? 21.412 -9.963 -13.055 1.00 40.06 86 GLU A O 1
ATOM 707 N N . THR A 1 87 ? 19.442 -10.183 -14.117 1.00 39.28 87 THR A N 1
ATOM 708 C CA . THR A 1 87 ? 18.617 -10.624 -13.001 1.00 39.28 87 THR A CA 1
ATOM 709 C C . THR A 1 87 ? 19.069 -12.022 -12.566 1.00 39.28 87 THR A C 1
ATOM 711 O O . THR A 1 87 ? 18.456 -13.030 -12.896 1.00 39.28 87 THR A O 1
ATOM 714 N N . GLN A 1 88 ? 20.171 -12.086 -11.822 1.00 30.08 88 GLN A N 1
ATOM 715 C CA . GLN A 1 88 ? 20.486 -13.183 -10.918 1.00 30.08 88 GLN A CA 1
ATOM 716 C C . GLN A 1 88 ? 20.179 -12.709 -9.500 1.00 30.08 88 GLN A C 1
ATOM 718 O O . GLN A 1 88 ? 21.025 -12.133 -8.820 1.00 30.08 88 GL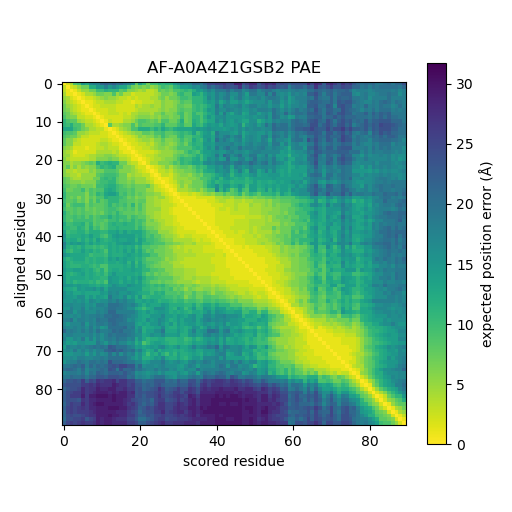N A O 1
ATOM 723 N N . TRP A 1 89 ? 18.949 -12.950 -9.061 1.00 32.66 89 TRP A N 1
ATOM 724 C CA . TRP A 1 89 ? 18.606 -12.952 -7.644 1.00 32.66 89 TRP A CA 1
ATOM 725 C C . TRP A 1 89 ? 18.046 -14.343 -7.338 1.00 32.66 89 TRP A C 1
ATOM 727 O O . TRP A 1 89 ? 17.041 -14.742 -7.925 1.00 32.66 89 TRP A O 1
ATOM 737 N N . TYR A 1 90 ? 18.794 -15.093 -6.522 1.00 31.72 90 TYR A N 1
ATOM 738 C CA . TYR A 1 90 ? 18.391 -16.369 -5.921 1.00 31.72 90 TYR A CA 1
ATOM 739 C C . TYR A 1 90 ? 17.257 -16.168 -4.914 1.00 31.72 90 TYR A C 1
ATOM 741 O O . TYR A 1 90 ? 17.255 -15.105 -4.250 1.00 31.72 90 TYR A O 1
#

Radius of gyration: 17.61 Å; Cα contacts (8 Å, |Δi|>4): 55; chains: 1; bounding box: 40×26×44 Å

Sequence (90 aa):
MGTSGIIVFVLETQRRAVYSHFDSHPSSLGQDIVRFILGLKPKQFSIMHQRLQDIEWVKETVEVPKDLQHKYRKLGYSKPSGDERETQWY